Protein AF-A0A1H4KHV7-F1 (afdb_monomer_lite)

Sequence (63 aa):
MALRFIGTALEHGNCPTLYEAEEPGDIVVQGGKRTDPEYLAQLRDVGEHDTFAVICSGAVWCG

Foldseek 3Di:
DDWAWDDFPDDPDFAWTWTDDPDPPDIDTHTDWDDPVVVVVPDPPDDPPDTDGDHDPPPPPPD

Radius of gyration: 13.05 Å; chains: 1; bounding box: 31×31×26 Å

Structure (mmCIF, N/CA/C/O backbone):
data_AF-A0A1H4KHV7-F1
#
_entry.id   AF-A0A1H4KHV7-F1
#
loop_
_atom_site.group_PDB
_atom_site.id
_atom_site.type_symbol
_atom_site.label_atom_id
_atom_site.label_alt_id
_atom_site.label_comp_id
_atom_site.label_asym_id
_atom_site.label_entity_id
_atom_site.label_seq_id
_atom_site.pdbx_PDB_ins_code
_atom_site.Cartn_x
_atom_site.Cartn_y
_atom_site.Cartn_z
_atom_site.occupancy
_atom_site.B_iso_or_equiv
_atom_site.auth_seq_id
_atom_site.auth_comp_id
_atom_site.auth_asym_id
_atom_site.auth_atom_id
_atom_site.pdbx_PDB_model_num
ATOM 1 N N . MET A 1 1 ? -17.408 -2.932 5.971 1.00 69.69 1 MET A N 1
ATOM 2 C CA . MET A 1 1 ? -16.141 -2.420 5.422 1.00 69.69 1 MET A CA 1
ATOM 3 C C . MET A 1 1 ? -16.377 -1.181 4.594 1.00 69.69 1 MET A C 1
ATOM 5 O O . MET A 1 1 ? -16.540 -1.242 3.379 1.00 69.69 1 MET A O 1
ATOM 9 N N . ALA A 1 2 ? -16.421 -0.053 5.293 1.00 84.88 2 ALA A N 1
ATOM 10 C CA . ALA A 1 2 ? -16.223 1.272 4.736 1.00 84.88 2 ALA A CA 1
ATOM 11 C C . ALA A 1 2 ? -14.728 1.643 4.767 1.00 84.88 2 ALA A C 1
ATOM 13 O O . ALA A 1 2 ? -14.009 1.278 5.692 1.00 84.88 2 ALA A O 1
ATOM 14 N N . LEU A 1 3 ? -14.270 2.377 3.754 1.00 90.94 3 LEU A N 1
ATOM 15 C CA . LEU A 1 3 ? -12.919 2.934 3.691 1.00 90.94 3 LEU A CA 1
ATOM 16 C C . LEU A 1 3 ? -13.015 4.456 3.763 1.00 90.94 3 LEU A C 1
ATOM 18 O O . LEU A 1 3 ? -13.765 5.068 2.995 1.00 90.94 3 LEU A O 1
ATOM 22 N N . ARG A 1 4 ? -12.254 5.079 4.664 1.00 91.12 4 ARG A N 1
ATOM 23 C CA . ARG A 1 4 ? -12.182 6.538 4.786 1.00 91.12 4 ARG A CA 1
ATOM 24 C C . ARG A 1 4 ? -10.973 7.049 4.021 1.00 91.12 4 ARG A C 1
ATOM 26 O O . ARG A 1 4 ? -9.846 6.702 4.341 1.00 91.12 4 ARG A O 1
ATOM 33 N N . PHE A 1 5 ? -11.197 7.891 3.017 1.00 89.88 5 PHE A N 1
ATOM 34 C CA . PHE A 1 5 ? -10.107 8.510 2.263 1.00 89.88 5 PHE A CA 1
ATOM 35 C C . PHE A 1 5 ? -9.227 9.378 3.175 1.00 89.88 5 PHE A C 1
ATOM 37 O O . PHE A 1 5 ? -9.743 10.237 3.896 1.00 89.88 5 PHE A O 1
ATOM 44 N N . ILE A 1 6 ? -7.911 9.159 3.114 1.00 87.56 6 ILE A N 1
ATOM 45 C CA . ILE A 1 6 ? -6.909 9.942 3.851 1.00 87.56 6 ILE A CA 1
ATOM 46 C C . ILE A 1 6 ? -6.231 10.946 2.913 1.00 87.56 6 ILE A C 1
ATOM 48 O O . ILE A 1 6 ? -6.057 12.107 3.274 1.00 87.56 6 ILE A O 1
ATOM 52 N N . GLY A 1 7 ? -5.860 10.523 1.700 1.00 82.88 7 GLY A N 1
ATOM 53 C CA . GLY A 1 7 ? -5.140 11.383 0.764 1.00 82.88 7 GLY A CA 1
ATOM 54 C C . GLY A 1 7 ? -4.523 10.645 -0.421 1.00 82.88 7 GLY A C 1
ATOM 55 O O . GLY A 1 7 ? -4.507 9.417 -0.487 1.00 82.88 7 GLY A O 1
ATOM 56 N N . THR A 1 8 ? -3.993 11.418 -1.369 1.00 79.38 8 THR A N 1
ATOM 57 C CA . THR A 1 8 ? -3.144 10.942 -2.473 1.00 79.38 8 THR A CA 1
ATOM 58 C C . THR A 1 8 ? -1.913 11.837 -2.524 1.00 79.38 8 THR A C 1
ATOM 60 O O . THR A 1 8 ? -2.051 13.059 -2.490 1.00 79.38 8 THR A O 1
ATOM 63 N N . ALA A 1 9 ? -0.712 11.262 -2.580 1.00 64.94 9 ALA A N 1
ATOM 64 C CA . ALA A 1 9 ? 0.489 12.080 -2.733 1.00 64.94 9 ALA A CA 1
ATOM 65 C C . ALA A 1 9 ? 0.533 12.708 -4.149 1.00 64.94 9 ALA A C 1
ATOM 67 O O . ALA A 1 9 ? 0.365 12.013 -5.149 1.00 64.94 9 ALA A O 1
ATOM 68 N N . LEU A 1 10 ? 0.701 14.036 -4.208 1.00 60.03 10 LEU A N 1
ATOM 69 C CA . LEU A 1 10 ? 0.770 14.880 -5.417 1.00 60.03 10 LEU A CA 1
ATOM 70 C C . LEU A 1 10 ? 1.957 14.502 -6.332 1.00 60.03 10 LEU A C 1
ATOM 72 O O . LEU A 1 10 ? 2.975 14.020 -5.850 1.00 60.03 10 LEU A O 1
ATOM 76 N N . GLU A 1 11 ? 2.007 14.776 -7.641 1.00 51.53 11 GLU A N 1
ATOM 77 C CA . GLU A 1 11 ? 1.010 15.203 -8.646 1.00 51.53 11 GLU A CA 1
ATOM 78 C C . GLU A 1 11 ? 1.407 14.712 -10.064 1.00 51.53 11 GLU A C 1
ATOM 80 O O . GLU A 1 11 ? 0.755 15.032 -11.049 1.00 51.53 11 GLU A O 1
ATOM 85 N N . HIS A 1 12 ? 2.473 13.916 -10.203 1.00 52.56 12 HIS A N 1
ATOM 86 C CA . HIS A 1 12 ? 2.984 13.470 -11.506 1.00 52.56 12 HIS A CA 1
ATOM 87 C C . HIS A 1 12 ? 3.140 11.949 -11.549 1.00 52.56 12 HIS A C 1
ATOM 89 O O . HIS A 1 12 ? 4.221 11.421 -11.779 1.00 52.56 12 HIS A O 1
ATOM 95 N N . GLY A 1 13 ? 2.010 11.267 -11.335 1.00 54.75 13 GLY A N 1
ATOM 96 C CA . GLY A 1 13 ? 1.795 9.866 -11.696 1.00 54.75 13 GLY A CA 1
ATOM 97 C C . GLY A 1 13 ? 2.488 8.839 -10.795 1.00 54.75 13 GLY A C 1
ATOM 98 O O . GLY A 1 13 ? 3.686 8.893 -10.560 1.00 54.75 13 GLY A O 1
ATOM 99 N N . ASN A 1 14 ? 1.720 7.836 -10.362 1.00 63.00 14 ASN A N 1
ATOM 100 C CA . ASN A 1 14 ? 2.129 6.637 -9.609 1.00 63.00 14 ASN A CA 1
ATOM 101 C C . A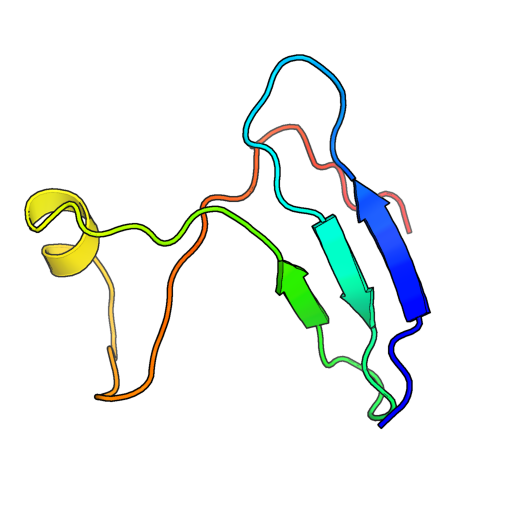SN A 1 14 ? 2.259 6.722 -8.084 1.00 63.00 14 ASN A C 1
ATOM 103 O O . ASN A 1 14 ? 2.619 5.708 -7.481 1.00 63.00 14 ASN A O 1
ATOM 107 N N . CYS A 1 15 ? 1.918 7.836 -7.437 1.00 77.00 15 CYS A N 1
ATOM 108 C CA . CYS A 1 15 ? 1.785 7.806 -5.983 1.00 77.00 15 CYS A CA 1
ATOM 109 C C . CYS A 1 15 ? 0.472 7.111 -5.570 1.00 77.00 15 CYS A C 1
ATOM 111 O O . CYS A 1 15 ? -0.561 7.338 -6.204 1.00 77.00 15 CYS A O 1
ATOM 113 N N . PRO A 1 16 ? 0.496 6.245 -4.542 1.00 84.44 16 PRO A N 1
ATOM 114 C CA . PRO A 1 16 ? -0.681 5.506 -4.120 1.00 84.44 16 PRO A CA 1
ATOM 115 C C . PRO A 1 16 ? -1.672 6.403 -3.369 1.00 84.44 16 PRO A C 1
ATOM 117 O O . PRO A 1 16 ? -1.302 7.423 -2.780 1.00 84.44 16 PRO A O 1
ATOM 120 N N . THR A 1 17 ? -2.934 5.986 -3.369 1.00 87.44 17 THR A N 1
ATOM 121 C CA . THR A 1 17 ? -4.006 6.557 -2.554 1.00 87.44 17 THR A CA 1
ATOM 122 C C . THR A 1 17 ? -4.133 5.769 -1.255 1.00 87.44 17 THR A C 1
ATOM 124 O O . THR A 1 17 ? -4.045 4.541 -1.261 1.00 87.44 17 THR A O 1
ATOM 127 N N . LEU A 1 18 ? -4.337 6.469 -0.142 1.00 88.50 18 LEU A N 1
ATOM 128 C CA . LEU A 1 18 ? -4.431 5.875 1.188 1.00 88.50 18 LEU A CA 1
ATOM 129 C C . LEU A 1 18 ? -5.846 5.990 1.748 1.00 88.50 18 LEU A C 1
ATOM 131 O O . LEU A 1 18 ? -6.496 7.037 1.626 1.00 88.50 18 LEU A O 1
ATOM 135 N N . TYR A 1 19 ? -6.277 4.929 2.419 1.00 90.31 19 TYR A N 1
ATOM 136 C CA . TYR A 1 19 ? -7.541 4.863 3.137 1.00 90.31 19 TYR A CA 1
ATOM 137 C C . TYR A 1 19 ? -7.330 4.300 4.540 1.00 90.31 19 TYR A C 1
ATOM 139 O O . TYR A 1 19 ? -6.492 3.425 4.730 1.00 90.31 19 TYR A O 1
ATOM 147 N N . GLU A 1 20 ? -8.119 4.766 5.501 1.00 91.50 20 GLU A N 1
ATOM 148 C CA . GLU A 1 20 ? -8.265 4.116 6.804 1.00 91.50 20 GLU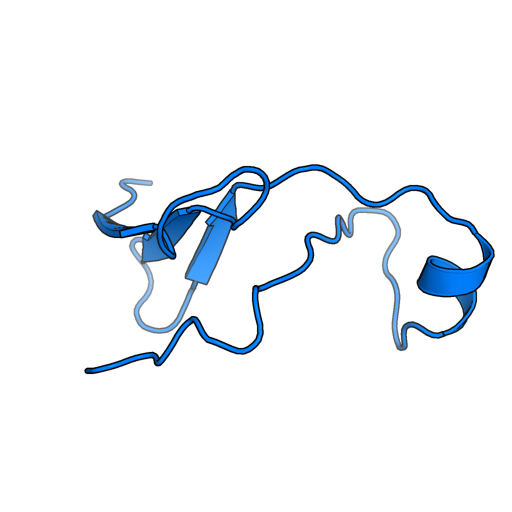 A CA 1
ATOM 149 C C . GLU A 1 20 ? -9.406 3.100 6.708 1.00 91.50 20 GLU A C 1
ATOM 151 O O . GLU A 1 20 ? -10.462 3.410 6.136 1.00 91.50 20 GLU A O 1
ATOM 156 N N . ALA A 1 21 ? -9.193 1.892 7.224 1.00 90.00 21 ALA A N 1
ATOM 157 C CA . ALA A 1 21 ? -10.252 0.896 7.339 1.00 90.00 21 ALA A CA 1
ATOM 158 C C . ALA A 1 21 ? -11.140 1.161 8.572 1.00 90.00 21 ALA A C 1
ATOM 160 O O . ALA A 1 21 ? -10.912 2.092 9.340 1.00 90.00 21 ALA A O 1
ATOM 161 N N . GLU A 1 22 ? -12.197 0.361 8.748 1.00 86.12 22 GLU A N 1
ATOM 162 C CA . GLU A 1 22 ? -13.095 0.478 9.911 1.00 86.12 22 GLU A CA 1
ATOM 163 C C . GLU A 1 22 ? -12.375 0.212 11.241 1.00 86.12 22 GLU A C 1
ATOM 165 O O . GLU A 1 22 ? -12.764 0.778 12.263 1.00 86.12 22 GLU A O 1
ATOM 170 N N . GLU A 1 23 ? -11.340 -0.633 11.232 1.00 82.69 23 GLU A N 1
ATOM 171 C CA . GLU A 1 23 ? -10.500 -0.891 12.398 1.00 82.69 23 GLU A CA 1
ATOM 172 C C . GLU A 1 23 ? -9.428 0.206 12.531 1.00 82.69 23 GLU A C 1
ATOM 174 O O . GLU A 1 23 ? -8.655 0.435 11.596 1.00 82.69 23 GLU A O 1
ATOM 179 N N . PRO A 1 24 ? -9.367 0.916 13.675 1.00 77.31 24 PRO A N 1
ATOM 180 C CA . PRO A 1 24 ? -8.391 1.979 13.876 1.00 77.31 24 PRO A CA 1
ATOM 181 C C . PRO A 1 24 ? -6.958 1.458 13.747 1.00 77.31 24 PRO A C 1
ATOM 183 O O . PRO A 1 24 ? -6.577 0.508 14.429 1.00 77.31 24 PRO A O 1
ATOM 186 N N . GLY A 1 25 ? -6.150 2.133 12.929 1.00 81.50 25 GLY A N 1
ATOM 187 C CA . GLY A 1 25 ? -4.747 1.776 12.690 1.00 81.50 25 GLY A CA 1
ATOM 188 C C . GLY A 1 25 ? -4.504 0.968 11.414 1.00 81.50 25 GLY A C 1
ATOM 189 O O . GLY A 1 25 ? -3.357 0.895 10.971 1.00 81.50 25 GLY A O 1
ATOM 190 N N . ASP A 1 26 ? -5.557 0.455 10.777 1.00 89.69 26 ASP A N 1
ATOM 1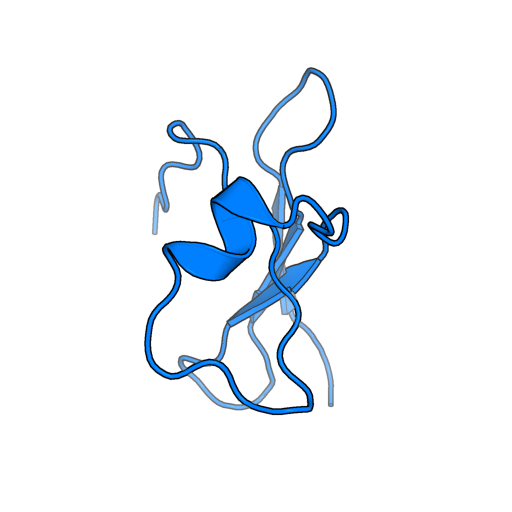91 C CA . ASP A 1 26 ? -5.443 -0.263 9.511 1.00 89.69 26 ASP A CA 1
ATOM 192 C C . ASP A 1 26 ? -5.455 0.702 8.325 1.00 89.69 26 ASP A C 1
ATOM 194 O O . ASP A 1 26 ? -6.390 1.482 8.117 1.00 89.69 26 ASP A O 1
ATOM 198 N N . ILE A 1 27 ? -4.406 0.615 7.506 1.00 88.62 27 ILE A N 1
ATOM 199 C CA . ILE A 1 27 ? -4.222 1.455 6.326 1.00 88.62 27 ILE A CA 1
ATOM 200 C C . ILE A 1 27 ? -4.291 0.599 5.071 1.00 88.62 27 ILE A C 1
ATOM 202 O O . ILE A 1 27 ? -3.486 -0.310 4.865 1.00 88.62 27 ILE A O 1
ATOM 206 N N . VAL A 1 28 ? -5.211 0.951 4.179 1.00 90.38 28 VAL A N 1
ATOM 207 C CA . VAL A 1 28 ? -5.307 0.358 2.847 1.00 90.38 28 VAL A CA 1
ATOM 208 C C . VAL A 1 28 ? -4.588 1.254 1.847 1.00 90.38 28 VAL A C 1
ATOM 210 O O . VAL A 1 28 ? -4.894 2.441 1.710 1.00 90.38 28 VAL A O 1
ATOM 213 N N . VAL A 1 29 ? -3.636 0.665 1.124 1.00 90.56 29 VAL A N 1
ATOM 214 C CA . VAL A 1 29 ? -2.837 1.340 0.096 1.00 90.56 29 VAL A CA 1
ATOM 215 C C . VAL A 1 29 ? -3.329 0.920 -1.287 1.00 90.56 29 VAL A C 1
ATOM 217 O O . VAL A 1 29 ? -3.136 -0.219 -1.708 1.00 90.56 29 VAL A O 1
ATOM 220 N N . GLN A 1 30 ? -3.929 1.847 -2.028 1.00 88.81 30 GLN A N 1
ATOM 221 C CA . GLN A 1 30 ? -4.289 1.647 -3.429 1.00 88.81 30 GLN A CA 1
ATOM 222 C C . GLN A 1 30 ? -3.170 2.177 -4.328 1.00 88.81 30 GLN A C 1
ATOM 224 O O . GLN A 1 30 ? -2.947 3.381 -4.419 1.00 88.81 30 GLN A O 1
ATOM 229 N N . GLY A 1 31 ? -2.489 1.293 -5.053 1.00 87.38 31 GLY A N 1
ATOM 230 C CA . GLY A 1 31 ? -1.436 1.682 -5.987 1.00 87.38 31 GLY A CA 1
ATOM 231 C C . GLY A 1 31 ? -1.123 0.600 -7.012 1.00 87.38 31 GLY A C 1
ATOM 232 O O . GLY A 1 31 ? -1.699 -0.486 -6.998 1.00 87.38 31 GLY A O 1
ATOM 233 N N . GLY A 1 32 ? -0.195 0.899 -7.921 1.00 86.31 32 GLY A N 1
ATOM 234 C CA . GLY A 1 32 ? 0.255 -0.073 -8.914 1.00 86.31 32 GLY A CA 1
ATOM 235 C C . GLY A 1 32 ? 1.017 -1.228 -8.261 1.00 86.31 32 GLY A C 1
ATOM 236 O O . GLY A 1 32 ? 2.037 -0.995 -7.606 1.00 86.31 32 GLY A O 1
ATOM 237 N N . LYS A 1 33 ? 0.554 -2.463 -8.487 1.00 89.50 33 LYS A N 1
ATOM 238 C CA . LYS A 1 33 ? 1.230 -3.684 -8.031 1.00 89.50 33 LYS A CA 1
ATOM 239 C C . LYS A 1 33 ? 2.660 -3.732 -8.566 1.00 89.50 33 LYS A C 1
ATOM 241 O O . LYS A 1 33 ? 2.889 -3.570 -9.764 1.00 89.50 33 LYS A O 1
ATOM 246 N N . ARG A 1 34 ? 3.625 -3.971 -7.681 1.00 88.81 34 ARG A N 1
ATOM 247 C CA . ARG A 1 34 ? 5.008 -4.261 -8.063 1.00 88.81 34 ARG A CA 1
ATOM 248 C C . ARG A 1 34 ? 5.163 -5.741 -8.387 1.00 88.81 34 ARG A C 1
ATOM 250 O O . ARG A 1 34 ? 4.711 -6.603 -7.640 1.00 88.81 34 ARG A O 1
ATOM 257 N N . THR A 1 35 ? 5.787 -6.007 -9.528 1.00 90.62 35 THR A N 1
ATOM 258 C CA . THR A 1 35 ? 6.060 -7.355 -10.047 1.00 90.62 35 THR A CA 1
ATOM 259 C C . THR A 1 35 ? 7.536 -7.563 -10.369 1.00 90.62 35 THR A C 1
ATOM 261 O O . THR A 1 35 ? 7.899 -8.625 -10.861 1.00 90.62 35 THR A O 1
ATOM 264 N N . ASP A 1 36 ? 8.374 -6.550 -10.139 1.00 91.62 36 ASP A N 1
ATOM 265 C CA . ASP A 1 36 ? 9.807 -6.629 -10.391 1.00 91.62 36 ASP A CA 1
ATOM 266 C C . ASP A 1 36 ? 10.452 -7.641 -9.424 1.00 91.62 36 ASP A C 1
ATOM 268 O O . ASP A 1 36 ? 10.382 -7.446 -8.206 1.00 91.62 36 ASP A O 1
ATOM 272 N N . PRO A 1 37 ? 11.048 -8.734 -9.930 1.00 90.94 37 PRO A N 1
ATOM 273 C CA . PRO A 1 37 ? 11.557 -9.803 -9.082 1.00 90.94 37 PRO A CA 1
ATOM 274 C C . PRO A 1 37 ? 12.765 -9.370 -8.244 1.00 90.94 37 PRO A C 1
ATOM 276 O O . PRO A 1 37 ? 12.941 -9.893 -7.145 1.00 90.94 37 PRO A O 1
ATOM 279 N N . GLU A 1 38 ? 13.569 -8.410 -8.709 1.00 93.38 38 GLU A N 1
ATOM 280 C CA . GLU A 1 38 ? 14.725 -7.900 -7.963 1.00 93.38 38 GLU A CA 1
ATOM 281 C C . GLU A 1 38 ? 14.278 -7.049 -6.770 1.00 93.38 38 GLU A C 1
ATOM 283 O O . GLU A 1 38 ? 14.885 -7.107 -5.699 1.00 93.38 38 GLU A O 1
ATOM 288 N N . TYR A 1 39 ? 13.183 -6.298 -6.916 1.00 89.69 39 TYR A N 1
ATOM 289 C CA . TYR A 1 39 ? 12.548 -5.595 -5.798 1.00 89.69 39 TYR A CA 1
ATOM 290 C C . TYR A 1 39 ? 11.907 -6.572 -4.814 1.00 89.69 39 TYR A C 1
ATOM 292 O O . TYR A 1 39 ? 12.101 -6.447 -3.605 1.00 89.69 39 TYR A O 1
ATOM 300 N N . LEU A 1 40 ? 11.147 -7.549 -5.316 1.00 92.25 40 LEU A N 1
ATOM 301 C CA . LEU A 1 40 ? 10.432 -8.503 -4.465 1.00 92.25 40 LEU A CA 1
ATOM 302 C C . LEU A 1 40 ? 11.390 -9.397 -3.664 1.00 92.25 40 LEU A C 1
ATOM 304 O O . LEU A 1 40 ? 11.106 -9.695 -2.508 1.00 92.25 40 LEU A O 1
ATOM 308 N N . ALA A 1 41 ? 12.548 -9.758 -4.225 1.00 94.06 41 ALA A N 1
ATOM 309 C CA . ALA A 1 41 ? 13.574 -10.539 -3.531 1.00 94.06 41 ALA A CA 1
ATOM 310 C C . ALA A 1 41 ? 14.215 -9.810 -2.332 1.00 94.06 41 ALA A C 1
ATOM 312 O O . ALA A 1 41 ? 14.851 -10.449 -1.495 1.00 94.06 41 ALA A O 1
ATOM 313 N N . GLN A 1 42 ? 14.065 -8.484 -2.241 1.00 94.12 42 GLN A N 1
ATOM 314 C CA . GLN A 1 42 ? 14.570 -7.683 -1.120 1.00 94.12 42 GLN A CA 1
ATOM 315 C C . GLN A 1 42 ? 13.565 -7.567 0.035 1.00 94.12 42 GLN A C 1
ATOM 317 O O . GLN A 1 42 ? 13.928 -7.109 1.121 1.00 94.12 42 GLN A O 1
ATOM 322 N N . LEU A 1 43 ? 12.306 -7.958 -0.183 1.00 93.69 43 LEU A N 1
ATOM 323 C CA . LEU A 1 43 ? 11.259 -7.896 0.831 1.00 93.69 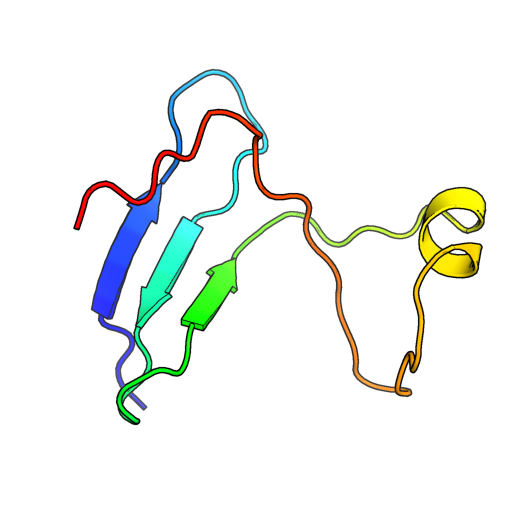43 LEU A CA 1
ATOM 324 C C . LEU A 1 43 ? 11.414 -9.033 1.844 1.00 93.69 43 LEU A C 1
ATOM 326 O O . LEU A 1 43 ? 11.905 -10.118 1.537 1.00 93.69 43 LEU A O 1
ATOM 330 N N . ARG A 1 44 ? 10.995 -8.769 3.080 1.00 94.44 44 ARG A N 1
ATOM 331 C CA . ARG A 1 44 ? 11.041 -9.729 4.186 1.00 94.44 44 ARG A CA 1
ATOM 332 C C . ARG A 1 44 ? 9.645 -10.260 4.480 1.00 94.44 44 ARG A C 1
ATOM 334 O O . ARG A 1 44 ? 8.681 -9.523 4.319 1.00 94.44 44 ARG A O 1
ATOM 341 N N . ASP A 1 45 ? 9.581 -11.519 4.915 1.00 93.75 45 ASP A N 1
ATOM 342 C CA . ASP A 1 45 ? 8.364 -12.172 5.418 1.00 93.75 45 ASP A CA 1
ATOM 343 C C . ASP A 1 45 ? 7.178 -12.153 4.430 1.00 93.75 45 ASP A C 1
ATOM 345 O O . ASP A 1 45 ? 6.026 -12.037 4.831 1.00 93.75 45 ASP A O 1
ATOM 349 N N . VAL A 1 46 ? 7.468 -12.279 3.127 1.00 91.00 46 VAL A N 1
ATOM 350 C CA . VAL A 1 46 ? 6.465 -12.243 2.049 1.00 91.00 46 VAL A CA 1
ATOM 351 C C . VAL A 1 46 ? 5.548 -13.467 2.109 1.00 91.00 46 VAL A C 1
ATOM 353 O O . VAL A 1 46 ? 5.994 -14.601 1.913 1.00 91.00 46 VAL A O 1
ATOM 356 N N . GLY A 1 47 ? 4.259 -13.230 2.334 1.00 92.06 47 GLY A N 1
ATOM 357 C CA . GLY A 1 47 ? 3.194 -14.224 2.269 1.00 92.06 47 GLY A CA 1
ATOM 358 C C . GLY A 1 47 ? 2.652 -14.443 0.852 1.00 92.06 47 GLY A C 1
ATOM 359 O O . GLY A 1 47 ? 2.827 -13.627 -0.051 1.00 92.06 47 GLY A O 1
ATOM 360 N N . GLU A 1 48 ? 1.935 -15.552 0.656 1.00 90.88 48 GLU A N 1
ATOM 361 C CA . GLU A 1 48 ? 1.375 -15.951 -0.648 1.00 90.88 48 GLU A CA 1
ATOM 362 C C . GLU A 1 48 ? 0.380 -14.928 -1.232 1.00 90.88 48 GLU A C 1
ATOM 364 O O . GLU A 1 48 ? 0.221 -14.824 -2.450 1.00 90.88 48 GLU A O 1
ATOM 369 N N . HIS A 1 49 ? -0.289 -14.159 -0.371 1.00 91.19 49 HIS A N 1
ATOM 370 C CA . HIS A 1 49 ? -1.330 -13.206 -0.764 1.00 91.19 49 HIS A CA 1
ATOM 371 C C . HIS A 1 49 ? -0.887 -11.741 -0.691 1.00 91.19 49 HIS A C 1
ATOM 373 O O . HIS A 1 49 ? -1.692 -10.847 -0.965 1.00 91.19 49 HIS A O 1
ATOM 379 N N . ASP A 1 50 ? 0.382 -11.481 -0.375 1.00 91.38 50 ASP A N 1
ATOM 380 C CA . ASP A 1 50 ? 0.872 -10.114 -0.259 1.00 91.38 50 ASP A CA 1
ATOM 381 C C . ASP A 1 50 ? 0.932 -9.418 -1.620 1.00 91.38 50 ASP A C 1
ATOM 383 O O . ASP A 1 50 ? 1.257 -9.990 -2.666 1.00 91.38 50 ASP A O 1
ATOM 387 N N . THR A 1 51 ? 0.607 -8.128 -1.613 1.00 91.69 51 THR A N 1
ATOM 388 C CA . THR A 1 51 ? 0.742 -7.252 -2.774 1.00 91.69 51 THR A CA 1
ATOM 389 C C . THR A 1 51 ? 1.408 -5.958 -2.349 1.00 91.69 51 THR A C 1
ATOM 391 O O . THR A 1 51 ? 1.041 -5.351 -1.348 1.00 91.69 51 THR A O 1
ATOM 394 N N . PHE A 1 52 ? 2.379 -5.519 -3.145 1.00 91.12 52 PHE A N 1
ATOM 395 C CA . PHE A 1 52 ? 3.234 -4.394 -2.796 1.00 91.12 52 PHE A CA 1
ATOM 396 C C . PHE A 1 52 ? 3.006 -3.216 -3.739 1.00 91.12 52 PHE A C 1
ATOM 398 O O . PHE A 1 52 ? 2.946 -3.377 -4.962 1.00 91.12 52 PHE A O 1
ATOM 405 N N . ALA A 1 53 ? 2.932 -2.022 -3.158 1.00 87.50 53 ALA A N 1
ATOM 406 C CA . ALA A 1 53 ? 2.913 -0.745 -3.856 1.00 87.50 53 ALA A CA 1
ATOM 407 C C . ALA A 1 53 ? 3.999 0.162 -3.264 1.00 87.50 53 ALA A C 1
ATOM 409 O O . ALA A 1 53 ? 4.332 0.067 -2.086 1.00 87.50 53 ALA A O 1
ATOM 410 N N . VAL A 1 54 ? 4.570 1.043 -4.085 1.00 84.62 54 VAL A N 1
ATOM 411 C CA . VAL A 1 54 ? 5.587 2.000 -3.626 1.00 84.62 54 VAL A CA 1
ATOM 412 C C . VAL A 1 54 ? 4.899 3.257 -3.128 1.00 84.62 54 VAL A C 1
ATOM 414 O O . VAL A 1 54 ? 4.099 3.838 -3.855 1.00 84.62 54 VAL A O 1
ATOM 417 N N . ILE A 1 55 ? 5.259 3.700 -1.927 1.00 79.62 55 ILE A N 1
ATOM 418 C CA . ILE A 1 55 ? 4.857 5.000 -1.391 1.00 79.62 55 ILE A CA 1
ATOM 419 C C . ILE A 1 55 ? 5.923 6.031 -1.782 1.00 79.62 55 ILE A C 1
ATOM 421 O O . ILE A 1 55 ? 7.121 5.789 -1.648 1.00 79.62 55 ILE A O 1
ATOM 425 N N . CYS A 1 56 ? 5.492 7.182 -2.295 1.00 71.69 56 CYS A N 1
ATOM 426 C CA . CYS A 1 56 ? 6.388 8.275 -2.660 1.00 71.69 56 CYS A CA 1
ATOM 427 C C . CYS A 1 56 ? 7.049 8.867 -1.403 1.00 71.69 56 CYS A C 1
ATOM 429 O O . CYS A 1 56 ? 6.358 9.190 -0.444 1.00 71.69 56 CYS A O 1
ATOM 431 N N . SER A 1 57 ? 8.371 9.071 -1.420 1.00 60.97 57 SER A N 1
ATOM 432 C CA . SER A 1 57 ? 9.153 9.590 -0.276 1.00 60.97 57 SER A CA 1
ATOM 433 C C . SER A 1 57 ? 8.703 10.970 0.238 1.00 60.97 57 SER A C 1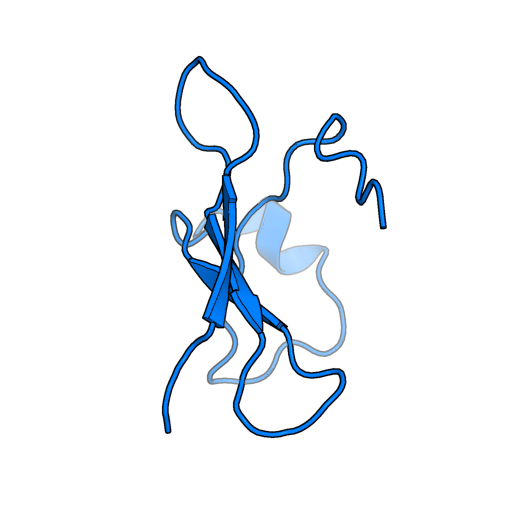
ATOM 435 O O . SER A 1 57 ? 9.086 11.356 1.337 1.00 60.97 57 SER A O 1
ATOM 437 N N . GLY A 1 58 ? 7.920 11.719 -0.547 1.00 54.78 58 GLY A N 1
ATOM 438 C CA . GLY A 1 58 ? 7.316 13.001 -0.168 1.00 54.78 58 GLY A CA 1
ATOM 439 C C . GLY A 1 58 ? 5.867 12.901 0.315 1.00 54.78 58 GLY A C 1
ATOM 440 O O . GLY A 1 58 ? 5.239 13.935 0.533 1.00 54.78 58 GLY A O 1
ATOM 441 N N . ALA A 1 59 ? 5.322 11.689 0.473 1.00 56.38 59 ALA A N 1
ATOM 442 C CA . ALA A 1 59 ? 4.073 11.461 1.189 1.00 56.38 59 ALA A CA 1
ATOM 443 C C . ALA A 1 59 ? 4.326 11.742 2.676 1.00 56.38 59 ALA A C 1
ATOM 445 O O . ALA A 1 59 ? 4.482 10.831 3.487 1.00 56.38 59 ALA A O 1
ATOM 446 N N . VAL A 1 60 ? 4.463 13.024 3.019 1.00 48.88 60 VAL A N 1
ATOM 447 C CA . VAL A 1 60 ? 4.487 13.462 4.402 1.00 48.88 60 VAL A CA 1
ATOM 448 C C . VAL A 1 60 ? 3.109 13.113 4.953 1.00 48.88 60 VAL A C 1
ATOM 450 O O . VAL A 1 60 ? 2.085 13.654 4.534 1.00 48.88 60 VAL A O 1
ATOM 453 N N . TRP A 1 61 ? 3.077 12.115 5.827 1.00 50.88 61 TRP A N 1
ATOM 454 C CA . TRP A 1 61 ? 1.938 11.843 6.684 1.00 50.88 61 TRP A CA 1
ATOM 455 C C . TRP A 1 61 ? 1.829 13.037 7.633 1.00 50.88 61 TRP A C 1
ATOM 457 O O . TRP A 1 61 ? 2.398 13.036 8.718 1.00 50.88 61 TRP A O 1
ATOM 467 N N . CYS A 1 62 ? 1.212 14.122 7.165 1.00 34.97 62 CYS A N 1
ATOM 468 C CA . CYS A 1 62 ? 0.890 15.263 8.005 1.00 34.97 62 CYS A CA 1
ATOM 469 C C . CYS A 1 62 ? -0.450 14.959 8.674 1.00 34.97 62 CYS A C 1
ATOM 471 O O . CYS A 1 62 ? -1.512 15.237 8.116 1.00 34.97 62 CYS A O 1
ATOM 473 N N . GLY A 1 63 ? -0.367 14.330 9.841 1.00 37.34 63 GLY A N 1
ATOM 474 C CA . GLY A 1 63 ? -1.456 14.115 10.785 1.00 37.34 63 GLY A CA 1
ATOM 475 C C . GLY A 1 63 ? -0.877 14.092 12.182 1.00 37.34 63 GL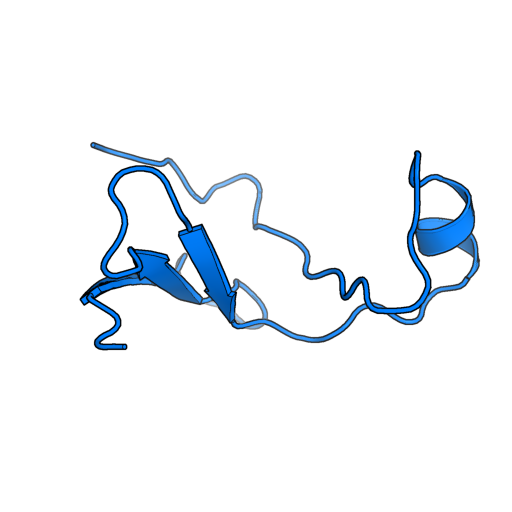Y A C 1
ATOM 476 O O . GLY A 1 63 ? -0.056 13.184 12.428 1.00 37.34 63 GLY A O 1
#

pLDDT: mean 80.72, std 15.4, range [34.97, 94.44]

Secondary structure (DSSP, 8-state):
---EEEEE--SSS-PPEEEE-SSTT-EEEE-PPP--HHHHTT-SS--TT----PPPTT-----